Protein AF-A0A2E8H4D4-F1 (afdb_monomer_lite)

pLDDT: mean 83.38, std 17.25, range [37.69, 98.0]

Structure (mmCIF, N/CA/C/O backbone):
data_AF-A0A2E8H4D4-F1
#
_entry.id   AF-A0A2E8H4D4-F1
#
loop_
_atom_site.group_PDB
_atom_site.id
_atom_site.type_symbol
_atom_site.label_atom_id
_atom_site.label_alt_id
_atom_site.label_comp_id
_atom_site.label_asym_id
_atom_site.label_entity_id
_atom_site.label_seq_id
_atom_site.pdbx_PDB_ins_code
_atom_site.Cartn_x
_atom_site.Cartn_y
_atom_site.Cartn_z
_atom_site.occupancy
_atom_site.B_iso_or_equiv
_atom_site.auth_seq_id
_atom_site.auth_comp_id
_atom_site.auth_asym_id
_atom_site.auth_atom_id
_atom_site.pdbx_PDB_model_num
ATOM 1 N N . MET A 1 1 ? -43.778 -9.460 -14.417 1.00 41.59 1 MET A N 1
ATOM 2 C CA . MET A 1 1 ? -43.094 -9.439 -15.726 1.00 41.59 1 MET A CA 1
ATOM 3 C C . MET A 1 1 ? -42.095 -8.296 -15.713 1.00 41.59 1 MET A C 1
ATOM 5 O O . MET A 1 1 ? -42.457 -7.218 -15.266 1.00 41.59 1 MET A O 1
ATOM 9 N N . SER A 1 2 ? -40.872 -8.609 -16.147 1.00 37.69 2 SER A N 1
ATOM 10 C CA . SER A 1 2 ? -39.725 -7.732 -16.433 1.00 37.69 2 SER A CA 1
ATOM 11 C C . SER A 1 2 ? -39.136 -6.926 -15.271 1.00 37.69 2 SER A C 1
ATOM 13 O O . SER A 1 2 ? -39.480 -5.770 -15.059 1.00 37.69 2 SER A O 1
ATOM 15 N N . ASN A 1 3 ? -38.167 -7.531 -14.578 1.00 49.75 3 ASN A N 1
ATOM 16 C CA . ASN A 1 3 ? -37.074 -6.767 -13.983 1.00 49.75 3 ASN A CA 1
ATOM 17 C C . ASN A 1 3 ? -36.052 -6.560 -15.116 1.00 49.75 3 ASN A C 1
ATOM 19 O O . ASN A 1 3 ? -35.587 -7.572 -15.650 1.00 49.75 3 ASN A O 1
ATOM 23 N N . PRO A 1 4 ? -35.776 -5.328 -15.572 1.00 49.81 4 PRO A N 1
ATOM 24 C CA . PRO A 1 4 ? -34.792 -5.123 -16.619 1.00 49.81 4 PRO A CA 1
ATOM 25 C C . PRO A 1 4 ? -33.424 -5.515 -16.067 1.00 49.81 4 PRO A C 1
ATOM 27 O O . PRO A 1 4 ? -33.061 -5.147 -14.951 1.00 49.81 4 PRO A O 1
ATOM 30 N N . GLU A 1 5 ? -32.722 -6.318 -16.856 1.00 44.44 5 GLU A N 1
ATOM 31 C CA . GLU A 1 5 ? -31.304 -6.620 -16.741 1.00 44.44 5 GLU A CA 1
ATOM 32 C C . GLU A 1 5 ? -30.523 -5.472 -16.093 1.00 44.44 5 GLU A C 1
ATOM 34 O O . GLU A 1 5 ? -30.353 -4.402 -16.674 1.00 44.44 5 GLU A O 1
ATOM 39 N N . SER A 1 6 ? -29.997 -5.717 -14.893 1.00 48.62 6 SER A N 1
ATOM 40 C CA . SER A 1 6 ? -28.822 -5.001 -14.413 1.00 48.62 6 SER A CA 1
ATOM 41 C C . SER A 1 6 ? -27.661 -5.425 -15.310 1.00 48.62 6 SER A C 1
ATOM 43 O O . SER A 1 6 ? -26.962 -6.397 -15.024 1.00 48.62 6 SER A O 1
ATOM 45 N N . THR A 1 7 ? -27.517 -4.755 -16.451 1.00 51.84 7 THR A N 1
ATOM 46 C CA . THR A 1 7 ? -26.427 -4.970 -17.400 1.00 51.84 7 THR A CA 1
ATOM 47 C C . THR A 1 7 ? -25.089 -4.896 -16.649 1.00 51.84 7 THR A C 1
ATOM 49 O O . THR A 1 7 ? -24.872 -3.934 -15.906 1.00 51.84 7 THR A O 1
ATOM 52 N N . PRO A 1 8 ? -24.157 -5.852 -16.826 1.00 48.50 8 PRO A N 1
ATOM 53 C CA . PRO A 1 8 ? -22.816 -5.808 -16.237 1.00 48.50 8 PRO A CA 1
ATOM 54 C C . PRO A 1 8 ? -21.917 -4.819 -17.004 1.00 48.50 8 PRO A C 1
ATOM 56 O O . PRO A 1 8 ? -20.815 -5.144 -17.435 1.00 48.50 8 PRO A O 1
ATOM 59 N N . GLU A 1 9 ? -22.419 -3.604 -17.218 1.00 44.66 9 GLU A N 1
ATOM 60 C CA . GLU A 1 9 ? -21.730 -2.487 -17.874 1.00 44.66 9 GLU A CA 1
ATOM 61 C C . GLU A 1 9 ? -21.172 -1.487 -16.847 1.00 44.66 9 GLU A C 1
ATOM 63 O O . GLU A 1 9 ? -20.664 -0.420 -17.186 1.00 44.66 9 GLU A O 1
ATOM 68 N N . ALA A 1 10 ? -21.253 -1.821 -15.560 1.00 50.22 10 ALA A N 1
ATOM 69 C CA . ALA A 1 10 ? -20.591 -1.061 -14.521 1.00 50.22 10 ALA A CA 1
ATOM 70 C C . ALA A 1 10 ? -19.087 -1.380 -14.539 1.00 50.22 10 ALA A C 1
ATOM 72 O O . ALA A 1 10 ? -18.684 -2.532 -14.404 1.00 50.22 10 ALA A O 1
ATOM 73 N N . ASP A 1 11 ? -18.286 -0.321 -14.649 1.00 56.22 11 ASP A N 1
ATOM 74 C CA . ASP A 1 11 ? -16.864 -0.258 -14.283 1.00 56.22 11 ASP A CA 1
ATOM 75 C C . ASP A 1 11 ? -15.816 -0.347 -15.412 1.00 56.22 11 ASP A C 1
ATOM 77 O O . ASP A 1 11 ? -14.747 -0.942 -15.284 1.00 56.22 11 ASP A O 1
ATOM 81 N N . ARG A 1 12 ? -16.079 0.325 -16.542 1.00 55.09 12 ARG A N 1
ATOM 82 C CA . ARG A 1 12 ? -15.023 0.739 -17.497 1.00 55.09 12 ARG A CA 1
ATOM 83 C C . ARG A 1 12 ? -14.583 2.199 -17.337 1.00 55.09 12 ARG A C 1
ATOM 85 O O . ARG A 1 12 ? -13.692 2.655 -18.056 1.00 55.09 12 ARG A O 1
ATOM 92 N N . THR A 1 13 ? -15.179 2.938 -16.406 1.00 75.06 13 THR A N 1
ATOM 93 C CA . THR A 1 13 ? -14.928 4.371 -16.231 1.00 75.06 13 THR A CA 1
ATOM 94 C C . THR A 1 13 ? -13.667 4.588 -15.401 1.00 75.06 13 THR A C 1
ATOM 96 O O . THR A 1 13 ? -13.678 4.469 -14.180 1.00 75.06 13 THR A O 1
ATOM 99 N N . GLN A 1 14 ? -12.555 4.919 -16.062 1.00 77.38 14 GLN A N 1
ATOM 100 C CA . GLN A 1 14 ? -11.339 5.333 -15.363 1.00 77.38 14 GLN A CA 1
ATOM 101 C C . GLN A 1 14 ? -11.468 6.782 -14.892 1.00 77.38 14 GLN A C 1
ATOM 103 O O . GLN A 1 14 ? -11.617 7.696 -15.700 1.00 77.38 14 GLN A O 1
ATOM 108 N N . TYR A 1 15 ? -11.346 6.990 -13.583 1.00 81.50 15 TYR A N 1
ATOM 109 C CA . TYR A 1 15 ? -11.226 8.318 -12.994 1.00 81.50 15 TYR A CA 1
ATOM 110 C C . TYR A 1 15 ? -9.754 8.669 -12.782 1.00 81.50 15 TYR A C 1
ATOM 112 O O . TYR A 1 15 ? -8.987 7.897 -12.202 1.00 81.50 15 TYR A O 1
ATOM 120 N N . TYR A 1 16 ? -9.366 9.860 -13.233 1.00 84.25 16 TYR A N 1
ATOM 121 C CA . TYR A 1 16 ? -8.054 10.435 -12.960 1.00 84.25 16 TYR A CA 1
ATOM 122 C C . TYR A 1 16 ? -8.201 11.512 -11.894 1.00 84.25 16 TYR A C 1
ATOM 124 O O . TYR A 1 16 ? -9.020 12.418 -12.027 1.00 84.25 16 TYR A O 1
ATOM 132 N N . PHE A 1 17 ? -7.379 11.433 -10.854 1.00 85.31 17 PHE A N 1
ATOM 133 C CA . PHE A 1 17 ? -7.245 12.502 -9.877 1.00 85.31 17 PHE A CA 1
ATOM 134 C C . PHE A 1 17 ? -5.767 12.773 -9.608 1.00 85.31 17 PHE A C 1
ATOM 136 O O . PHE A 1 17 ? -4.931 11.865 -9.627 1.00 85.31 17 PHE A O 1
ATOM 143 N N . SER A 1 18 ? -5.450 14.043 -9.374 1.00 87.12 18 SER A N 1
ATOM 144 C CA . SER A 1 18 ? -4.109 14.484 -9.006 1.00 87.12 18 SER A CA 1
ATOM 145 C C . SER A 1 18 ? -3.986 14.495 -7.490 1.00 87.12 18 SER A C 1
ATOM 147 O O . SER A 1 18 ? -4.788 15.127 -6.806 1.00 87.12 18 SER A O 1
ATOM 149 N N . LEU A 1 19 ? -2.965 13.819 -6.967 1.00 86.00 19 LEU A N 1
ATOM 150 C CA . LEU A 1 19 ? -2.677 13.773 -5.538 1.00 86.00 19 LEU A CA 1
ATOM 151 C C . LEU A 1 19 ? -1.327 14.433 -5.259 1.00 86.00 19 LEU A C 1
ATOM 153 O O . LEU A 1 19 ? -0.298 14.009 -5.789 1.00 86.00 19 LEU A O 1
ATOM 157 N N . GLY A 1 20 ? -1.330 15.449 -4.396 1.00 91.25 20 GLY A N 1
ATOM 158 C CA . GLY A 1 20 ? -0.103 16.014 -3.849 1.00 91.25 20 GLY A CA 1
ATOM 159 C C . GLY A 1 20 ? 0.548 15.014 -2.898 1.00 91.25 20 GLY A C 1
ATOM 160 O O . GLY A 1 20 ? -0.025 14.685 -1.864 1.00 91.25 20 GLY A O 1
ATOM 161 N N . LEU A 1 21 ? 1.739 14.523 -3.244 1.00 92.44 21 LEU A N 1
ATOM 162 C CA . LEU A 1 21 ? 2.501 13.597 -2.408 1.00 92.44 21 LEU A CA 1
ATOM 163 C C . LEU A 1 21 ? 3.827 14.229 -1.970 1.00 92.44 21 LEU A C 1
ATOM 165 O O . LEU A 1 21 ? 4.529 14.806 -2.806 1.00 92.44 21 LEU A O 1
ATOM 169 N N . PRO A 1 22 ? 4.234 14.064 -0.697 1.00 94.69 22 PRO A N 1
ATOM 170 C CA . PRO A 1 22 ? 5.578 14.416 -0.266 1.00 94.69 22 PRO A CA 1
ATOM 171 C C . PRO A 1 22 ? 6.640 13.697 -1.105 1.00 94.69 22 PRO A C 1
ATOM 173 O O . PRO A 1 22 ? 6.475 12.534 -1.486 1.00 94.69 22 PRO A O 1
ATOM 176 N N . VAL A 1 23 ? 7.786 14.350 -1.320 1.00 96.31 23 VAL A N 1
ATOM 177 C CA . VAL A 1 23 ? 8.912 13.789 -2.096 1.00 96.31 23 VAL A CA 1
ATOM 178 C C . VAL A 1 23 ? 9.328 12.409 -1.576 1.00 96.31 23 VAL A C 1
ATOM 180 O O . VAL A 1 23 ? 9.617 11.507 -2.364 1.00 96.31 23 VAL A O 1
ATOM 183 N N . LYS A 1 24 ? 9.310 12.214 -0.251 1.00 97.12 24 LYS A N 1
ATOM 184 C CA . LYS A 1 24 ? 9.623 10.929 0.390 1.00 97.12 24 LYS A CA 1
ATOM 185 C C . LYS A 1 24 ? 8.694 9.807 -0.091 1.00 97.12 24 LYS A C 1
ATOM 187 O O . LYS A 1 24 ? 9.181 8.728 -0.422 1.00 97.12 24 LYS A O 1
ATOM 192 N N . SER A 1 25 ? 7.393 10.070 -0.202 1.00 95.75 25 SER A N 1
ATOM 193 C CA . SER A 1 25 ? 6.400 9.097 -0.672 1.00 95.75 25 SER A CA 1
ATOM 194 C C . SER A 1 25 ? 6.614 8.744 -2.146 1.00 95.75 25 SER A C 1
ATOM 196 O O . SER A 1 25 ? 6.580 7.573 -2.516 1.00 95.75 25 SER A O 1
ATOM 198 N N . VAL A 1 26 ? 6.930 9.731 -2.992 1.00 95.81 26 VAL A N 1
ATOM 199 C CA . VAL A 1 26 ? 7.223 9.494 -4.418 1.00 95.81 26 VAL A CA 1
ATOM 200 C C . VAL A 1 26 ? 8.486 8.645 -4.602 1.00 95.81 26 VAL A C 1
ATOM 202 O O . VAL A 1 26 ? 8.496 7.728 -5.431 1.00 95.81 26 VAL A O 1
ATOM 205 N N . ARG A 1 27 ? 9.535 8.912 -3.812 1.00 97.56 27 ARG A N 1
ATOM 206 C CA . ARG A 1 27 ? 10.771 8.112 -3.800 1.00 97.56 27 ARG A CA 1
ATOM 207 C C . ARG A 1 27 ? 10.528 6.689 -3.308 1.00 97.56 27 ARG A C 1
ATOM 209 O O . ARG A 1 27 ? 11.077 5.756 -3.881 1.00 97.56 27 ARG A O 1
ATOM 216 N N . TYR A 1 28 ? 9.674 6.508 -2.303 1.00 97.69 28 TYR A N 1
ATOM 217 C CA . TYR A 1 28 ? 9.291 5.175 -1.842 1.00 97.69 28 TYR A CA 1
ATOM 218 C C . TYR A 1 28 ? 8.580 4.367 -2.940 1.00 97.69 28 TYR A C 1
ATOM 220 O O . TYR A 1 28 ? 8.960 3.229 -3.207 1.00 97.69 28 TYR A O 1
ATOM 228 N N . LEU A 1 29 ? 7.625 4.972 -3.658 1.00 96.88 29 LEU A N 1
ATOM 229 C CA . LEU A 1 29 ? 6.960 4.329 -4.802 1.00 96.88 29 LEU A CA 1
ATOM 230 C C . LEU A 1 29 ? 7.938 3.988 -5.938 1.00 96.88 29 LEU A C 1
ATOM 232 O O . LEU A 1 29 ? 7.779 2.978 -6.620 1.00 96.88 29 LEU A O 1
ATOM 236 N N . GLU A 1 30 ? 8.948 4.829 -6.168 1.00 97.38 30 GLU A N 1
ATOM 237 C CA . GLU A 1 30 ? 10.012 4.528 -7.128 1.00 97.38 30 GLU A CA 1
ATOM 238 C C . GLU A 1 30 ? 10.847 3.325 -6.718 1.00 97.38 30 GLU A C 1
ATOM 240 O O . GLU A 1 30 ? 11.062 2.426 -7.535 1.00 97.38 30 GLU A O 1
ATOM 245 N N . TRP A 1 31 ? 11.287 3.320 -5.462 1.00 98.00 31 TRP A N 1
ATOM 246 C CA . TRP A 1 31 ? 12.056 2.229 -4.899 1.00 98.00 31 TRP A CA 1
ATOM 247 C C . TRP A 1 31 ? 11.279 0.915 -4.989 1.00 98.00 31 TRP A C 1
ATOM 249 O O . TRP A 1 31 ? 11.821 -0.036 -5.535 1.00 98.00 31 TRP A O 1
ATOM 259 N N . LEU A 1 32 ? 10.000 0.876 -4.594 1.00 97.75 32 LEU A N 1
ATOM 260 C CA . LEU A 1 32 ? 9.156 -0.321 -4.718 1.00 97.75 32 LEU A CA 1
ATOM 261 C C . LEU A 1 32 ? 9.127 -0.872 -6.150 1.00 97.75 32 LEU A C 1
ATOM 263 O O . LEU A 1 32 ? 9.288 -2.073 -6.370 1.00 97.75 32 LE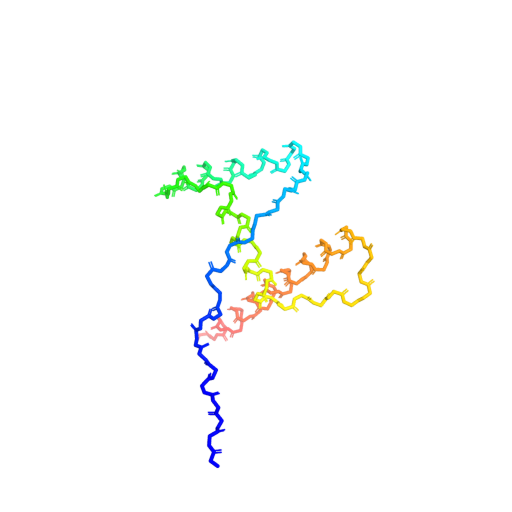U A O 1
ATOM 267 N N . GLY A 1 33 ? 8.948 0.008 -7.138 1.00 97.31 33 GLY A N 1
ATOM 268 C CA . GLY A 1 33 ? 8.912 -0.395 -8.541 1.00 97.31 33 GLY A CA 1
ATOM 269 C C . GLY A 1 33 ? 10.245 -0.955 -9.038 1.00 97.31 33 GLY A C 1
ATOM 270 O O . GLY A 1 33 ? 10.255 -1.941 -9.774 1.00 97.31 33 GLY A O 1
ATOM 271 N N . LEU A 1 34 ? 11.368 -0.347 -8.648 1.00 97.81 34 LEU A N 1
ATOM 272 C CA . LEU A 1 34 ? 12.708 -0.835 -8.993 1.00 97.81 34 LEU A CA 1
ATOM 273 C C . LEU A 1 34 ? 13.054 -2.130 -8.256 1.00 97.81 34 LEU A C 1
ATOM 275 O O . LEU A 1 34 ? 13.653 -3.027 -8.841 1.00 97.81 34 LEU A O 1
ATOM 279 N N . GLU A 1 35 ? 12.644 -2.242 -7.000 1.00 97.69 35 GLU A N 1
ATOM 280 C CA . GLU A 1 35 ? 12.904 -3.390 -6.146 1.00 97.69 35 GLU A CA 1
ATOM 281 C C . GLU A 1 35 ? 12.196 -4.645 -6.663 1.00 97.69 35 GLU A C 1
ATOM 283 O O . GLU A 1 35 ? 12.802 -5.714 -6.706 1.00 97.69 35 GLU A O 1
ATOM 288 N N . ALA A 1 36 ? 10.958 -4.509 -7.153 1.00 97.00 36 ALA A N 1
ATOM 289 C CA . ALA A 1 36 ? 10.248 -5.592 -7.833 1.00 97.00 36 ALA A CA 1
ATOM 290 C C . ALA A 1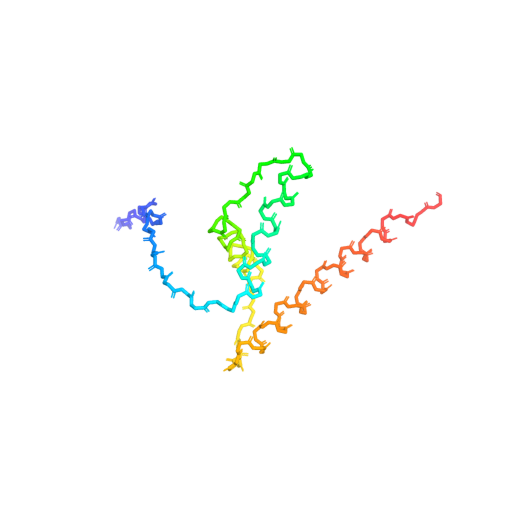 36 ? 11.040 -6.127 -9.041 1.00 97.00 36 ALA A C 1
ATOM 292 O O . ALA A 1 36 ? 11.172 -7.339 -9.205 1.00 97.00 36 ALA A O 1
ATOM 293 N N . LYS A 1 37 ? 11.646 -5.233 -9.839 1.00 96.88 37 LYS A N 1
ATOM 294 C CA . LYS A 1 37 ? 12.542 -5.622 -10.940 1.00 96.88 37 LYS A CA 1
ATOM 295 C C . LYS A 1 37 ? 13.815 -6.296 -10.426 1.00 96.88 37 LYS A C 1
ATOM 297 O O . LYS A 1 37 ? 14.224 -7.325 -10.953 1.00 96.88 37 LYS A O 1
ATOM 302 N N . ARG A 1 38 ? 14.444 -5.725 -9.395 1.00 97.12 38 ARG A N 1
ATOM 303 C CA . ARG A 1 38 ? 15.691 -6.240 -8.809 1.00 97.12 38 ARG A CA 1
ATOM 304 C C . ARG A 1 38 ? 15.532 -7.659 -8.263 1.00 97.12 38 ARG A C 1
ATOM 306 O O . ARG A 1 38 ? 16.468 -8.444 -8.350 1.00 97.12 38 ARG A O 1
ATOM 313 N N . LYS A 1 39 ? 14.351 -7.996 -7.742 1.00 96.56 39 LYS A N 1
ATOM 314 C CA . LYS A 1 39 ? 14.004 -9.328 -7.222 1.00 96.56 39 LYS A CA 1
ATOM 315 C C . LYS A 1 39 ? 13.513 -10.316 -8.296 1.00 96.56 39 LYS A C 1
ATOM 317 O O . LYS A 1 39 ? 12.897 -11.317 -7.954 1.00 96.56 39 LYS A O 1
ATOM 322 N N . GLY A 1 40 ? 13.779 -10.050 -9.578 1.00 94.31 40 GLY A N 1
ATOM 323 C CA . GLY A 1 40 ? 13.471 -10.966 -10.686 1.00 94.31 40 GLY A CA 1
ATOM 324 C C . GLY A 1 40 ? 12.104 -10.759 -11.344 1.00 94.31 40 GLY A C 1
ATOM 325 O O . GLY A 1 40 ? 11.745 -11.517 -12.239 1.00 94.31 40 GLY A O 1
ATOM 326 N N . GLY A 1 41 ? 11.345 -9.741 -10.932 1.00 95.25 41 GLY A N 1
ATOM 327 C CA . GLY A 1 41 ? 10.094 -9.343 -11.577 1.00 95.25 41 GLY A CA 1
ATOM 328 C C . GLY A 1 41 ? 10.272 -8.260 -12.648 1.00 95.25 41 GLY A C 1
ATOM 329 O O . GLY A 1 41 ? 11.367 -7.981 -13.138 1.00 95.25 41 GLY A O 1
ATOM 330 N N . ALA A 1 42 ? 9.170 -7.589 -12.987 1.00 95.19 42 ALA A N 1
ATOM 331 C CA . ALA A 1 42 ? 9.165 -6.403 -13.842 1.00 95.19 42 ALA A CA 1
ATOM 332 C C . ALA A 1 42 ? 9.133 -5.112 -13.009 1.00 95.19 42 ALA A C 1
ATOM 334 O O . ALA A 1 42 ? 8.665 -5.095 -11.869 1.00 95.19 42 ALA A O 1
ATOM 335 N N . ARG A 1 43 ? 9.593 -3.995 -13.594 1.00 96.06 43 ARG A N 1
ATOM 336 C CA . ARG A 1 43 ? 9.472 -2.682 -12.943 1.00 96.06 43 ARG A CA 1
ATOM 337 C C . ARG A 1 43 ? 7.999 -2.302 -12.854 1.00 96.06 43 ARG A C 1
ATOM 339 O O . ARG A 1 43 ? 7.358 -2.124 -13.887 1.00 96.06 43 ARG A O 1
ATOM 346 N N . LEU A 1 44 ? 7.491 -2.104 -11.641 1.00 97.19 44 LEU A N 1
ATOM 347 C CA . LEU A 1 44 ? 6.106 -1.680 -11.447 1.00 97.19 44 LEU A CA 1
ATOM 348 C C . LEU A 1 44 ? 5.961 -0.161 -11.649 1.00 97.19 44 LEU A C 1
ATOM 350 O O . LEU A 1 44 ? 6.684 0.616 -11.013 1.00 97.19 44 LEU A O 1
ATOM 354 N N . PRO A 1 45 ? 5.027 0.299 -12.503 1.00 95.94 45 PRO A N 1
ATOM 355 C CA . PRO A 1 45 ? 4.670 1.710 -12.582 1.00 95.94 45 PRO A CA 1
ATOM 356 C C . PRO A 1 45 ? 4.075 2.203 -11.258 1.00 95.94 45 PRO A C 1
ATOM 358 O O . PRO A 1 45 ? 3.282 1.497 -10.635 1.00 95.94 45 PRO A O 1
ATOM 361 N N . LYS A 1 46 ? 4.362 3.452 -10.862 1.00 94.56 46 LYS A N 1
ATOM 362 C CA . LYS A 1 46 ? 3.845 4.041 -9.607 1.00 94.56 46 LYS A CA 1
ATOM 363 C C . LYS A 1 46 ? 2.317 3.946 -9.509 1.00 94.56 46 LYS A C 1
ATOM 365 O O . LYS A 1 46 ? 1.788 3.558 -8.477 1.00 94.56 46 LYS A O 1
ATOM 370 N N . ALA A 1 47 ? 1.617 4.225 -10.611 1.00 92.38 47 ALA A N 1
ATOM 371 C CA . ALA A 1 47 ? 0.161 4.126 -10.676 1.00 92.38 47 ALA A CA 1
ATOM 372 C C . ALA A 1 47 ? -0.351 2.689 -10.471 1.00 92.38 47 ALA A C 1
ATOM 374 O O . ALA A 1 47 ? -1.403 2.499 -9.872 1.00 92.38 47 ALA A O 1
ATOM 375 N N . ALA A 1 48 ? 0.389 1.672 -10.930 1.00 94.50 48 ALA A N 1
ATOM 376 C CA . ALA A 1 48 ? 0.029 0.276 -10.690 1.00 94.50 48 ALA A CA 1
ATOM 377 C C . ALA A 1 48 ? 0.178 -0.091 -9.206 1.00 94.50 48 ALA A C 1
ATOM 379 O O . ALA A 1 48 ? -0.701 -0.748 -8.661 1.00 94.50 48 ALA A O 1
ATOM 380 N N . ILE A 1 49 ? 1.238 0.396 -8.549 1.00 95.94 49 ILE A N 1
ATOM 381 C CA . ILE A 1 49 ? 1.449 0.217 -7.105 1.00 95.94 49 ILE A CA 1
ATOM 382 C C . ILE A 1 49 ? 0.299 0.859 -6.321 1.00 95.94 49 ILE A C 1
ATOM 384 O O . ILE A 1 49 ? -0.319 0.197 -5.496 1.00 95.94 49 ILE A O 1
ATOM 388 N N . VAL A 1 50 ? -0.037 2.119 -6.615 1.00 94.38 50 VAL A N 1
ATOM 389 C CA . VAL A 1 50 ? -1.131 2.833 -5.931 1.00 94.38 50 VAL A CA 1
ATOM 390 C C . VAL A 1 50 ? -2.474 2.127 -6.139 1.00 94.38 50 VAL A C 1
ATOM 392 O O . VAL A 1 50 ? -3.189 1.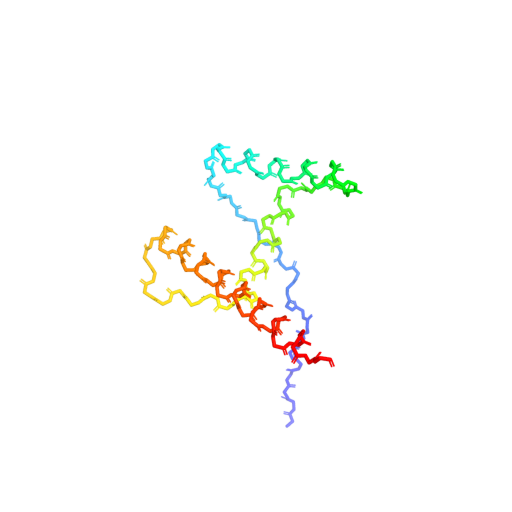901 -5.169 1.00 94.38 50 VAL A O 1
ATOM 395 N N . ARG A 1 51 ? -2.797 1.703 -7.370 1.00 94.00 51 ARG A N 1
ATOM 396 C CA . ARG A 1 51 ? -4.020 0.926 -7.639 1.00 94.00 51 ARG A CA 1
ATOM 397 C C . ARG A 1 51 ? -4.061 -0.386 -6.857 1.00 94.00 51 ARG A C 1
ATOM 399 O O . ARG A 1 51 ? -5.098 -0.718 -6.300 1.00 94.00 51 ARG A O 1
ATOM 406 N N . ALA A 1 52 ? -2.949 -1.119 -6.790 1.00 95.62 52 ALA A N 1
ATOM 407 C CA . ALA A 1 52 ? -2.886 -2.365 -6.030 1.00 95.62 52 ALA A CA 1
ATOM 408 C C . ALA A 1 52 ? -3.147 -2.134 -4.533 1.00 95.62 52 ALA A C 1
ATOM 410 O O . ALA A 1 52 ? -3.922 -2.874 -3.935 1.00 95.62 52 ALA A O 1
ATOM 411 N N . LEU A 1 53 ? -2.559 -1.083 -3.951 1.00 93.88 53 LEU A N 1
ATOM 412 C CA . LEU A 1 53 ? -2.778 -0.720 -2.549 1.00 93.88 53 LEU A CA 1
ATOM 413 C C . LEU A 1 53 ? -4.242 -0.347 -2.273 1.00 93.88 53 LEU A C 1
ATOM 415 O O . LEU A 1 53 ? -4.813 -0.830 -1.300 1.00 93.88 53 LEU A O 1
ATOM 419 N N . ILE A 1 54 ? -4.866 0.450 -3.147 1.00 92.44 54 ILE A N 1
ATOM 420 C CA . ILE A 1 54 ? -6.288 0.812 -3.026 1.00 92.44 54 ILE A CA 1
ATOM 421 C C . ILE A 1 54 ? -7.174 -0.436 -3.124 1.00 92.44 54 ILE A C 1
ATOM 423 O O . ILE A 1 54 ? -8.051 -0.628 -2.288 1.00 92.44 54 ILE A O 1
ATOM 427 N N . ASN A 1 55 ? -6.913 -1.325 -4.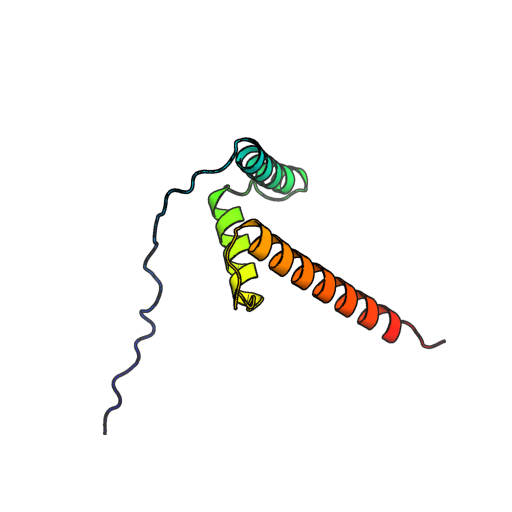086 1.00 93.31 55 ASN A N 1
ATOM 428 C CA . ASN A 1 55 ? -7.686 -2.558 -4.245 1.00 93.31 55 ASN A CA 1
ATOM 429 C C . ASN A 1 55 ? -7.597 -3.465 -3.008 1.00 93.31 55 ASN A C 1
ATOM 431 O O . ASN A 1 55 ? -8.578 -4.113 -2.653 1.00 93.31 55 ASN A O 1
ATOM 435 N N . VAL A 1 56 ? -6.435 -3.526 -2.350 1.00 93.06 56 VAL A N 1
ATOM 436 C CA . VAL A 1 56 ? -6.286 -4.251 -1.080 1.00 93.06 56 VAL A CA 1
ATOM 437 C C . VAL A 1 56 ? -7.081 -3.560 0.025 1.00 93.06 56 VAL A C 1
ATOM 439 O O . VAL A 1 56 ? -7.851 -4.229 0.704 1.00 93.06 56 VAL A O 1
ATOM 442 N N . ALA A 1 57 ? -6.967 -2.237 0.159 1.00 91.19 57 ALA A N 1
ATOM 443 C CA . ALA A 1 57 ? -7.717 -1.468 1.151 1.00 91.19 57 ALA A CA 1
ATOM 444 C C . ALA A 1 57 ? -9.241 -1.664 1.015 1.00 91.19 57 ALA A C 1
ATOM 446 O O . ALA A 1 57 ? -9.924 -1.836 2.018 1.00 91.19 57 ALA A O 1
ATOM 447 N N . MET A 1 58 ? -9.762 -1.729 -0.215 1.00 90.44 58 MET A N 1
ATOM 448 C CA . MET A 1 58 ? -11.175 -2.035 -0.478 1.00 90.44 58 MET A CA 1
ATOM 449 C C . MET A 1 58 ? -11.573 -3.439 -0.011 1.00 90.44 58 MET A C 1
ATOM 451 O O . MET A 1 58 ? -12.654 -3.622 0.533 1.00 90.44 58 MET A O 1
ATOM 455 N N . ARG A 1 59 ? -10.706 -4.440 -0.208 1.00 91.44 59 ARG A N 1
ATOM 456 C CA . ARG A 1 59 ? -10.966 -5.826 0.224 1.00 91.44 59 ARG A CA 1
ATOM 457 C C . ARG A 1 59 ? -10.918 -5.998 1.738 1.00 91.44 59 ARG A C 1
ATOM 459 O O . ARG A 1 59 ? -11.521 -6.932 2.247 1.00 91.44 59 ARG A O 1
ATOM 466 N N . MET A 1 60 ? -10.171 -5.142 2.431 1.00 90.19 60 MET A N 1
ATOM 467 C CA . MET A 1 60 ? -10.041 -5.179 3.887 1.00 90.19 60 MET A CA 1
ATOM 468 C C . MET A 1 60 ? -11.262 -4.613 4.622 1.00 90.19 60 MET A C 1
ATOM 470 O O . MET A 1 60 ? -11.300 -4.736 5.840 1.00 90.19 60 MET A O 1
ATOM 474 N N . ASP A 1 61 ? -12.211 -3.990 3.912 1.00 89.31 61 ASP A N 1
ATOM 475 C CA . ASP A 1 61 ? -13.416 -3.370 4.482 1.00 89.31 61 ASP A CA 1
ATOM 476 C C . ASP A 1 61 ? -13.106 -2.491 5.711 1.00 89.31 61 ASP A C 1
ATOM 478 O O . ASP A 1 61 ? -13.603 -2.686 6.820 1.00 89.31 61 ASP A O 1
ATOM 482 N N . ILE A 1 62 ? -12.168 -1.555 5.529 1.00 90.69 62 ILE A N 1
ATOM 483 C CA . ILE A 1 62 ? -11.649 -0.714 6.613 1.00 90.69 62 ILE A CA 1
ATOM 484 C C . ILE A 1 62 ? -12.783 0.152 7.174 1.00 90.69 62 ILE A C 1
ATOM 486 O O . ILE A 1 62 ? -13.262 1.063 6.498 1.00 90.69 62 ILE A O 1
ATOM 490 N N . ASP A 1 63 ? -13.146 -0.057 8.441 1.00 90.62 63 ASP A N 1
ATOM 491 C CA . ASP A 1 63 ? -14.084 0.829 9.129 1.00 90.62 63 ASP A CA 1
ATOM 492 C C . ASP A 1 63 ? -13.465 2.222 9.307 1.00 90.62 63 ASP A C 1
ATOM 494 O O . ASP A 1 63 ? -12.473 2.405 10.020 1.00 90.62 63 ASP A O 1
ATOM 498 N N . VAL A 1 64 ? -14.076 3.230 8.686 1.00 92.50 64 VAL A N 1
ATOM 499 C CA . VAL A 1 64 ? -13.662 4.640 8.772 1.00 92.50 64 VAL A CA 1
ATOM 500 C C . VAL A 1 64 ? -14.531 5.464 9.728 1.00 92.50 64 VAL A C 1
ATOM 502 O O . VAL A 1 64 ? -14.336 6.675 9.850 1.00 92.50 64 VAL A O 1
ATOM 505 N N . SER A 1 65 ? -15.470 4.837 10.444 1.00 94.38 65 SER A N 1
ATOM 506 C CA . SER A 1 65 ? -16.416 5.509 11.341 1.00 94.38 65 SER A CA 1
ATOM 507 C C . SER A 1 65 ? -15.703 6.352 12.395 1.00 94.38 65 SER A C 1
ATOM 509 O O . SER A 1 65 ? -14.939 5.839 13.210 1.00 94.38 65 SER A O 1
ATOM 511 N N . GLY A 1 66 ? -15.941 7.665 12.395 1.00 93.00 66 GLY A N 1
ATOM 512 C CA . GLY A 1 66 ? -15.312 8.596 13.339 1.00 93.00 66 GLY A CA 1
ATOM 513 C C . GLY A 1 66 ? -13.868 8.992 13.003 1.00 93.00 66 GLY A C 1
ATOM 514 O O . GLY A 1 66 ? -13.252 9.721 13.781 1.00 93.00 66 GLY A O 1
ATOM 515 N N . CYS A 1 67 ? -13.320 8.568 11.860 1.00 94.12 67 CYS A N 1
ATOM 516 C CA . CYS A 1 67 ? -12.017 9.026 11.388 1.00 94.12 67 CYS A CA 1
ATOM 517 C C . CYS A 1 67 ? -12.097 10.476 10.877 1.00 94.12 67 CYS A C 1
ATOM 519 O O . CYS A 1 67 ? -12.957 10.810 10.065 1.00 94.12 67 CYS A O 1
ATOM 521 N N . ARG A 1 68 ? -11.203 11.353 11.357 1.00 95.25 68 ARG A N 1
ATOM 522 C CA . ARG A 1 68 ? -11.200 12.797 11.023 1.00 95.25 68 ARG A CA 1
ATOM 523 C C . ARG A 1 68 ? -9.897 13.298 10.412 1.00 95.25 68 ARG A C 1
ATOM 525 O O . ARG A 1 68 ? -9.839 14.431 9.947 1.00 95.25 68 ARG A O 1
ATOM 532 N N . THR A 1 69 ? -8.843 12.492 10.452 1.00 96.50 69 THR A N 1
ATOM 533 C CA . THR A 1 69 ? -7.500 12.889 10.025 1.00 96.50 69 THR A CA 1
ATOM 534 C C . THR A 1 69 ? -6.876 11.787 9.187 1.00 96.50 69 THR A C 1
ATOM 536 O O . THR A 1 69 ? -7.223 10.615 9.324 1.00 96.50 69 THR A O 1
ATOM 539 N N . GLN A 1 70 ? -5.923 12.166 8.336 1.00 93.25 70 GLN A N 1
ATOM 540 C CA . GLN A 1 70 ? -5.134 11.206 7.570 1.00 93.25 70 GLN A CA 1
ATOM 541 C C . GLN A 1 70 ? -4.398 10.226 8.496 1.00 93.25 70 GLN A C 1
ATOM 543 O O . GLN A 1 70 ? -4.484 9.023 8.291 1.00 93.25 70 GLN A O 1
ATOM 548 N N . VAL A 1 71 ? -3.753 10.734 9.551 1.00 94.88 71 VAL A N 1
ATOM 549 C CA . VAL A 1 71 ? -3.031 9.909 10.537 1.00 94.88 71 VAL A CA 1
ATOM 550 C C . VAL A 1 71 ? -3.961 8.891 11.200 1.00 94.88 71 VAL A C 1
ATOM 552 O O . VAL A 1 71 ? -3.616 7.722 11.308 1.00 94.88 71 VAL A O 1
ATOM 555 N N . GLY A 1 72 ? -5.184 9.296 11.562 1.00 95.75 72 GLY A N 1
ATOM 556 C CA . GLY A 1 72 ? -6.158 8.375 12.150 1.00 95.75 72 GLY A CA 1
ATOM 557 C C . GLY A 1 72 ? -6.580 7.253 11.198 1.00 95.75 72 GLY A C 1
ATOM 558 O O . GLY A 1 72 ? -6.844 6.140 11.647 1.00 95.75 72 GLY A O 1
ATOM 559 N N . LEU A 1 73 ? -6.620 7.518 9.888 1.00 95.06 73 LEU A N 1
ATOM 560 C CA . LEU A 1 73 ? -6.886 6.486 8.886 1.00 95.06 73 LEU A CA 1
ATOM 561 C C . LEU A 1 73 ? -5.683 5.549 8.731 1.00 95.06 73 LEU A C 1
ATOM 563 O O . LEU A 1 73 ? -5.864 4.334 8.674 1.00 95.06 73 LEU A O 1
ATOM 567 N N . GLU A 1 74 ? -4.469 6.103 8.694 1.00 94.69 74 GLU A N 1
ATOM 568 C CA . GLU A 1 74 ? -3.220 5.334 8.632 1.00 94.69 74 GLU A CA 1
ATOM 569 C C . GLU A 1 74 ? -3.113 4.351 9.807 1.00 94.69 74 GLU A C 1
ATOM 571 O O . GLU A 1 74 ? -2.844 3.168 9.587 1.00 94.69 74 GLU A O 1
ATOM 576 N N . ASP A 1 75 ? -3.423 4.796 11.028 1.00 94.25 75 ASP A N 1
ATOM 577 C CA . ASP A 1 75 ? -3.404 3.951 12.226 1.00 94.25 75 ASP A CA 1
ATOM 578 C C . ASP A 1 75 ? -4.397 2.785 12.133 1.00 94.25 75 ASP A C 1
ATOM 580 O O . ASP A 1 75 ? -4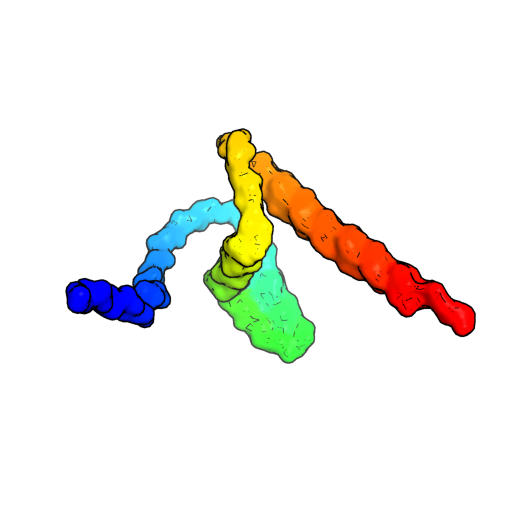.067 1.657 12.505 1.00 94.25 75 ASP A O 1
ATOM 584 N N . ARG A 1 76 ? -5.603 3.011 11.594 1.00 92.81 76 ARG A N 1
ATOM 585 C CA . ARG A 1 76 ? -6.598 1.938 11.408 1.00 92.81 76 ARG A CA 1
ATOM 586 C C . ARG A 1 76 ? -6.145 0.906 10.391 1.00 92.81 76 ARG A C 1
ATOM 588 O O . ARG A 1 76 ? -6.250 -0.292 10.649 1.00 92.81 76 ARG A O 1
ATOM 595 N N . VAL A 1 77 ? -5.616 1.364 9.257 1.00 93.94 77 VAL A N 1
ATOM 596 C CA . VAL A 1 77 ? -5.045 0.475 8.237 1.00 93.94 77 VAL A CA 1
ATOM 597 C C . VAL A 1 77 ? -3.930 -0.365 8.854 1.00 93.94 77 VAL A C 1
ATOM 599 O O . VAL A 1 77 ? -3.908 -1.583 8.691 1.00 93.94 77 VAL A O 1
ATOM 602 N N . TRP A 1 78 ? -3.037 0.267 9.615 1.00 92.69 78 TRP A N 1
ATOM 603 C CA . TRP A 1 78 ? -1.920 -0.409 10.260 1.00 92.69 78 TRP A CA 1
ATOM 604 C C . TRP A 1 78 ? -2.369 -1.455 11.289 1.00 92.69 78 TRP A C 1
ATOM 606 O O . TRP A 1 78 ? -1.853 -2.573 11.297 1.00 92.69 78 TRP A O 1
ATOM 616 N N . GLN A 1 79 ? -3.358 -1.132 12.126 1.00 91.50 79 GLN A N 1
ATOM 617 C CA . GLN A 1 79 ? -3.920 -2.069 13.104 1.00 91.50 79 GLN A CA 1
ATOM 618 C C . GLN A 1 79 ? -4.575 -3.285 12.441 1.00 91.50 79 GLN A C 1
ATOM 620 O O . GLN A 1 79 ? -4.411 -4.402 12.927 1.00 91.50 79 GLN A O 1
ATOM 625 N N . LEU A 1 80 ? -5.293 -3.093 11.332 1.00 89.94 80 LEU A N 1
ATOM 626 C CA . LEU A 1 80 ? -5.901 -4.202 10.592 1.00 89.94 80 LEU A CA 1
ATOM 627 C C . LEU A 1 80 ? -4.845 -5.133 9.989 1.00 89.94 80 LEU A C 1
ATOM 629 O O . LEU A 1 80 ? -5.000 -6.349 10.058 1.00 89.94 80 LEU A O 1
ATOM 633 N N . ILE A 1 81 ? -3.757 -4.578 9.446 1.00 90.12 81 ILE A N 1
ATOM 634 C CA . ILE A 1 81 ? -2.641 -5.376 8.917 1.00 90.12 81 ILE A CA 1
ATOM 635 C C . ILE A 1 81 ? -1.988 -6.205 10.030 1.00 90.12 81 ILE A C 1
ATOM 637 O O . ILE A 1 81 ? -1.722 -7.385 9.821 1.00 90.12 81 ILE A O 1
ATOM 641 N N . GLN A 1 82 ? -1.756 -5.616 11.208 1.00 89.69 82 GLN A N 1
ATOM 642 C CA . GLN A 1 82 ? -1.178 -6.342 12.345 1.00 89.69 82 GLN A CA 1
ATOM 643 C C . GLN A 1 82 ? -2.071 -7.493 12.809 1.00 89.69 82 GLN A C 1
ATOM 645 O O . GLN A 1 82 ? -1.596 -8.617 12.924 1.00 89.69 82 GLN A O 1
ATOM 650 N N . ARG A 1 83 ? -3.373 -7.240 12.997 1.00 86.25 83 ARG A N 1
ATOM 651 C CA . ARG A 1 83 ? -4.332 -8.285 13.391 1.00 86.25 83 ARG A CA 1
ATOM 652 C C . ARG A 1 83 ? -4.359 -9.438 12.390 1.00 86.25 83 ARG A C 1
ATOM 654 O O . ARG A 1 83 ? -4.325 -10.595 12.789 1.00 86.25 83 ARG A O 1
ATOM 661 N N . ALA A 1 84 ? -4.352 -9.121 11.095 1.00 82.38 84 ALA A N 1
ATOM 662 C CA . ALA A 1 84 ? -4.312 -10.135 10.050 1.00 82.38 84 ALA A CA 1
ATOM 663 C C . ALA A 1 84 ? -3.029 -10.992 10.097 1.00 82.38 84 ALA A C 1
ATOM 665 O O . ALA A 1 84 ? -3.106 -12.188 9.821 1.00 82.38 84 ALA A O 1
ATOM 666 N N . ASP A 1 85 ? -1.867 -10.419 10.448 1.00 83.00 85 ASP A N 1
ATOM 667 C CA . ASP A 1 85 ? -0.616 -11.180 10.633 1.00 83.00 85 ASP A CA 1
ATOM 668 C C . ASP A 1 85 ? -0.670 -12.077 11.880 1.00 83.00 85 ASP A C 1
ATOM 670 O O . ASP A 1 85 ? -0.273 -13.245 11.825 1.00 83.00 85 ASP A O 1
ATOM 674 N N . ASP A 1 86 ? -1.206 -11.560 12.988 1.00 79.50 86 ASP A N 1
ATOM 675 C CA . ASP A 1 86 ? -1.327 -12.287 14.255 1.00 79.50 86 ASP A CA 1
ATOM 676 C C . ASP A 1 86 ? -2.253 -13.511 14.131 1.00 79.50 86 ASP A C 1
ATOM 678 O O . ASP A 1 86 ? -1.910 -14.605 14.598 1.00 79.50 86 ASP A O 1
ATOM 682 N N . ASP A 1 87 ? -3.383 -13.371 13.433 1.00 76.44 87 ASP A N 1
ATOM 683 C CA . ASP A 1 87 ? -4.315 -14.472 13.156 1.00 76.44 87 ASP A CA 1
ATOM 684 C C . ASP A 1 87 ? -3.660 -15.553 12.274 1.00 76.44 87 ASP A C 1
ATOM 686 O O . ASP A 1 87 ? -3.799 -16.762 12.511 1.00 76.44 87 ASP A O 1
ATOM 690 N N . HIS A 1 88 ? -2.873 -15.132 11.277 1.00 74.00 88 HIS A N 1
ATOM 691 C CA . HIS A 1 88 ? -2.131 -16.040 10.396 1.00 74.00 88 HIS A CA 1
ATOM 692 C C . HIS A 1 88 ? -1.000 -16.780 11.124 1.00 74.00 88 HIS A C 1
ATOM 694 O O . HIS A 1 88 ? -0.662 -17.917 10.788 1.00 74.00 88 HIS A O 1
ATOM 700 N N . ARG A 1 89 ? -0.387 -16.148 12.128 1.00 72.12 89 ARG A N 1
ATOM 701 C CA . ARG A 1 89 ? 0.646 -16.779 12.955 1.00 72.12 89 ARG A CA 1
ATOM 702 C C . ARG A 1 89 ? 0.032 -17.773 13.932 1.00 72.12 89 ARG A C 1
ATOM 704 O O . ARG A 1 89 ? 0.549 -18.878 14.068 1.00 72.12 89 ARG A O 1
ATOM 711 N N . SER A 1 90 ? -1.081 -17.407 14.562 1.00 71.25 90 SER A N 1
ATOM 712 C CA . SER A 1 90 ? -1.787 -18.250 15.534 1.00 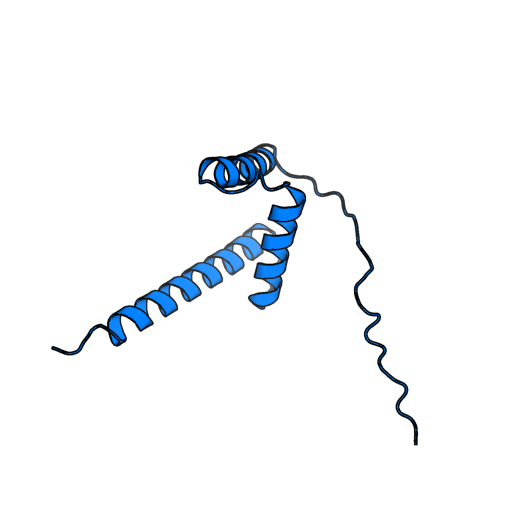71.25 90 SER A CA 1
ATOM 713 C C . SER A 1 90 ? -2.319 -19.544 14.906 1.00 71.25 90 SER A C 1
ATOM 715 O O . SER A 1 90 ? -2.222 -20.609 15.512 1.00 71.25 90 SER A O 1
ATOM 717 N N . SER A 1 91 ? -2.783 -19.486 13.654 1.00 67.75 91 SER A N 1
ATOM 718 C CA . SER A 1 91 ? -3.224 -20.666 12.893 1.00 67.75 91 SER A CA 1
ATOM 719 C C . SER A 1 91 ? -2.082 -21.639 12.556 1.00 67.75 91 SER A C 1
ATOM 721 O O . SER A 1 91 ? -2.255 -22.847 12.693 1.00 67.75 91 SER A O 1
ATOM 723 N N . ARG A 1 92 ? -0.876 -21.153 12.228 1.00 65.00 92 ARG A N 1
ATOM 724 C CA . ARG A 1 92 ? 0.292 -22.025 11.960 1.00 65.00 92 ARG A CA 1
ATOM 725 C C . ARG A 1 92 ? 0.813 -22.763 13.192 1.00 65.00 92 ARG A C 1
ATOM 727 O O . ARG A 1 92 ? 1.333 -23.868 13.064 1.00 65.00 92 ARG A O 1
ATOM 734 N N . VAL A 1 93 ? 0.702 -22.160 14.375 1.00 63.16 93 VAL A N 1
ATOM 735 C CA . VAL A 1 93 ? 1.113 -22.808 15.633 1.00 63.16 93 VAL A CA 1
ATOM 736 C C . VAL A 1 93 ? 0.115 -23.902 16.030 1.00 63.16 93 VAL A C 1
ATOM 738 O O . VAL A 1 93 ? 0.528 -24.935 16.549 1.00 63.16 93 VAL A O 1
ATOM 741 N N . ALA A 1 94 ? -1.177 -23.717 15.735 1.00 61.06 94 ALA A N 1
ATOM 742 C CA . ALA A 1 94 ? -2.212 -24.715 16.002 1.00 61.06 94 ALA A CA 1
ATOM 743 C C . ALA A 1 94 ? -2.103 -25.964 15.100 1.00 61.06 94 ALA A C 1
ATOM 745 O O . ALA A 1 94 ? -2.396 -27.065 15.555 1.00 61.06 94 ALA A O 1
ATOM 746 N N . GLU A 1 95 ? -1.648 -25.818 13.851 1.00 58.66 95 GLU A N 1
ATOM 747 C CA . GLU A 1 95 ? -1.507 -26.937 12.900 1.00 58.66 95 GLU A CA 1
ATOM 748 C C . GLU A 1 95 ? -0.177 -27.707 13.027 1.00 58.66 95 GLU A C 1
ATOM 750 O O . GLU A 1 95 ? -0.080 -28.849 12.583 1.00 58.66 95 GLU A O 1
ATOM 755 N N . GLY A 1 96 ? 0.849 -27.119 13.655 1.00 56.41 96 GLY A N 1
ATOM 756 C CA . GLY A 1 96 ? 2.170 -27.737 13.855 1.00 56.41 96 GLY A CA 1
ATOM 757 C C . GLY A 1 96 ? 2.347 -28.498 15.175 1.00 56.41 96 GLY A C 1
ATOM 758 O O . GLY A 1 96 ? 3.467 -28.885 15.504 1.00 56.41 96 GLY A O 1
ATOM 759 N N . GLY A 1 97 ? 1.276 -28.669 15.955 1.00 52.81 97 GLY A N 1
ATOM 760 C CA . GLY A 1 97 ? 1.304 -29.249 17.298 1.00 52.81 97 GLY A CA 1
ATOM 761 C C . GLY A 1 97 ? 0.628 -30.616 17.396 1.00 52.81 97 GLY A C 1
ATOM 762 O O . GLY A 1 97 ? -0.391 -30.739 18.068 1.00 52.81 97 GLY A O 1
ATOM 763 N N . ALA A 1 98 ? 1.199 -31.648 16.779 1.00 48.53 98 ALA A N 1
ATOM 764 C CA . ALA A 1 98 ? 0.973 -33.034 17.190 1.00 48.53 98 ALA A CA 1
ATOM 765 C C . ALA A 1 98 ? 2.287 -33.831 17.037 1.00 48.53 98 ALA A C 1
ATOM 767 O O . ALA A 1 98 ? 2.976 -33.626 16.036 1.00 48.53 98 ALA A O 1
ATOM 768 N N . PRO A 1 99 ? 2.662 -34.649 18.042 1.00 55.78 99 PRO A N 1
ATOM 769 C CA . PRO A 1 99 ? 3.932 -35.380 18.089 1.00 55.78 99 PRO A CA 1
ATOM 770 C C . PRO A 1 99 ? 4.061 -36.470 17.018 1.00 55.78 99 PRO A C 1
ATOM 772 O O . PRO A 1 99 ? 3.020 -37.031 16.604 1.00 55.78 99 PRO A O 1
#

Secondary structure (DSSP, 8-state):
-------S-----PPP------HHHHHHHHHHHHHHHHTTSPPPPHHHHHHHHHHHHHHTT---TT--SHHHHHHHHHHHHHHHHHHHHHHHHHHT---

Radius of gyration: 19.63 Å; chains: 1; bounding box: 59×51×36 Å

Sequence (99 aa):
MSNPESTPEADRTQYYFSLGLPVKSVRYLEWLGLEAKRKGGARLPKAAIVRALINVAMRMDIDVSGCRTQVGLEDRVWQLIQRADDDHRSSRVAEGGAP

Foldseek 3Di:
DDPDDPPPPPDPDDDDDDDDDDPVVVVVLQCVQVVCVVVPHHRDDSVNVVVVVVVVVVVLVQDCVPPDDPVSSVVSVVVSVVVVVVVVVVVVVVVPDDD